Protein AF-A0A7W1FUG6-F1 (afdb_monomer)

Secondary structure (DSSP, 8-state):
-PPP-----------------PPPPSS--TTHHHHHHHHHHHH--TT--EEE----SS-S-GGGSHHHHHHHHHHHHHHHTT--EEE-TTTT--HHHHHHHHHHTT--GGGS---TT---

Solvent-accessible surface area (backbone atoms only — not comparable to full-atom values): 7851 Å² total; per-residue (Å²): 138,83,82,78,88,73,84,82,75,78,80,70,80,83,71,80,80,80,74,82,83,73,79,83,58,90,81,74,60,89,63,50,56,59,50,53,53,54,49,48,65,73,70,54,57,91,90,59,43,66,52,76,45,89,42,32,29,93,60,97,50,71,74,30,36,73,65,39,57,54,53,50,37,55,55,42,28,74,79,44,78,62,59,43,43,72,42,49,91,34,36,86,32,39,70,65,53,51,53,52,50,34,62,78,64,68,50,69,60,87,83,54,86,84,71,92,81,62,88,128

Radius of gyration: 21.93 Å; Cα contacts (8 Å, |Δi|>4): 87; chains: 1; bounding box: 36×60×70 Å

pLDDT: mean 85.21, std 17.64, range [38.75, 98.44]

Foldseek 3Di:
DDDDDPDPPPPDPPDPPPDDDDDDDPDDDACVLVVVQVVCLVPPDPPAQEDEDQQAPPDPHPCLAPVNQVVSQVVSCVVPVSSHHYHHPHSHPDPVRVVVVCVVVVPPCVVPDDDPPDDD

Mean predicted aligned error: 9.85 Å

Sequence (120 aa):
MLASPADVHHRRRSGALRVKRQAKSAGLILGRNAFLVTAALMEKPASVSVIATGIHSGTGYADCSPEFATKIQAVLNIYEEAHVQLAAPFLDWTKADIIKYCSMKEVPVALTYSCESGPE

Structure (mmCIF, N/CA/C/O backbone):
data_AF-A0A7W1FUG6-F1
#
_entry.id   AF-A0A7W1FUG6-F1
#
loop_
_atom_site.group_PDB
_atom_site.id
_atom_site.type_symbol
_atom_site.label_atom_id
_atom_site.label_alt_id
_atom_site.label_comp_id
_atom_site.label_asym_id
_atom_site.label_entity_id
_atom_site.label_seq_id
_atom_site.pdbx_PDB_ins_code
_atom_site.Cartn_x
_atom_site.Cartn_y
_atom_site.Cartn_z
_atom_site.occupancy
_atom_site.B_iso_or_equiv
_atom_site.auth_seq_id
_atom_site.auth_comp_id
_atom_site.auth_asym_id
_atom_site.auth_atom_id
_atom_site.pdbx_PDB_model_num
ATOM 1 N N . MET A 1 1 ? -22.346 40.437 42.250 1.00 39.16 1 MET A N 1
ATOM 2 C CA . MET A 1 1 ? -23.164 39.843 41.171 1.00 39.16 1 MET A CA 1
ATOM 3 C C . MET A 1 1 ? -22.285 39.788 39.932 1.00 39.16 1 MET A C 1
ATOM 5 O O . MET A 1 1 ? -22.031 40.820 39.330 1.00 39.16 1 MET A O 1
ATOM 9 N N . LEU A 1 2 ? -21.675 38.630 39.677 1.00 40.78 2 LEU A N 1
ATOM 10 C CA . LEU A 1 2 ? -20.719 38.414 38.587 1.00 40.78 2 LEU A CA 1
ATOM 11 C C . LEU A 1 2 ? -21.495 38.132 37.293 1.00 40.78 2 LEU A C 1
ATOM 13 O O . LEU A 1 2 ? -22.412 37.314 37.301 1.00 40.78 2 LEU A O 1
ATOM 17 N N . ALA A 1 3 ? -21.157 38.841 36.216 1.00 38.75 3 ALA A N 1
ATOM 18 C CA . ALA A 1 3 ? -21.763 38.657 34.902 1.00 38.75 3 ALA A CA 1
ATOM 19 C C . ALA A 1 3 ? -21.374 37.290 34.308 1.00 38.75 3 ALA A C 1
ATOM 21 O O . ALA A 1 3 ? -20.210 36.896 34.345 1.00 38.75 3 ALA A O 1
ATOM 22 N N . SER A 1 4 ? -22.371 36.585 33.771 1.00 45.56 4 SER A N 1
ATOM 23 C CA . SER A 1 4 ? -22.238 35.317 33.046 1.00 45.56 4 SER A CA 1
ATOM 24 C C . SER A 1 4 ? -21.423 35.503 31.753 1.00 45.56 4 SER A C 1
ATOM 26 O O . SER A 1 4 ? -21.649 36.502 31.061 1.00 45.56 4 SER A O 1
ATOM 28 N N . PRO A 1 5 ? -20.511 34.585 31.375 1.00 47.12 5 PRO A N 1
ATOM 29 C CA . PRO A 1 5 ? -19.855 34.641 30.079 1.00 47.12 5 PRO A CA 1
ATOM 30 C C . PRO A 1 5 ? -20.851 34.214 28.999 1.00 47.12 5 PRO A C 1
ATOM 32 O O . PRO A 1 5 ? -21.137 33.034 28.816 1.00 47.12 5 PRO A O 1
ATOM 35 N N . ALA A 1 6 ? -21.394 35.212 28.307 1.00 46.62 6 ALA A N 1
ATOM 36 C CA . ALA A 1 6 ? -22.180 35.042 27.101 1.00 46.62 6 ALA A CA 1
ATOM 37 C C . ALA A 1 6 ? -21.353 34.356 26.003 1.00 46.62 6 ALA A C 1
ATOM 39 O O . ALA A 1 6 ? -20.176 34.663 25.794 1.00 46.62 6 ALA A O 1
ATOM 40 N N . ASP A 1 7 ? -22.024 33.451 25.298 1.00 44.28 7 ASP A N 1
ATOM 41 C CA . ASP A 1 7 ? -21.578 32.717 24.125 1.00 44.28 7 ASP A CA 1
ATOM 42 C C . ASP A 1 7 ? -20.800 33.588 23.130 1.00 44.28 7 ASP A C 1
ATOM 44 O O . ASP A 1 7 ? -21.354 34.412 22.395 1.00 44.28 7 ASP A O 1
ATOM 48 N N . VAL A 1 8 ? -19.489 33.357 23.044 1.00 49.31 8 VAL A N 1
ATOM 49 C CA . VAL A 1 8 ? -18.663 33.879 21.952 1.00 49.31 8 VAL A CA 1
ATOM 50 C C . VAL A 1 8 ? -18.964 33.042 20.709 1.00 49.31 8 VAL A C 1
ATOM 52 O O . VAL A 1 8 ? -18.247 32.106 20.355 1.00 49.31 8 VAL A O 1
ATOM 55 N N . HIS A 1 9 ? -20.060 33.373 20.027 1.00 47.88 9 HIS A N 1
ATOM 56 C CA . HIS A 1 9 ? -20.351 32.866 18.693 1.00 47.88 9 HIS A CA 1
ATOM 57 C C . HIS A 1 9 ? -19.281 33.364 17.714 1.00 47.88 9 HIS A C 1
ATOM 59 O O . HIS A 1 9 ? -19.396 34.432 17.107 1.00 47.88 9 HIS A O 1
ATOM 65 N N . HIS A 1 10 ? -18.231 32.569 17.515 1.00 51.91 10 HIS A N 1
ATOM 66 C CA . HIS A 1 10 ? -17.272 32.790 16.443 1.00 51.91 10 HIS A CA 1
ATOM 67 C C . HIS A 1 10 ? -17.967 32.527 15.095 1.00 51.91 10 HIS A C 1
ATOM 69 O O . HIS A 1 10 ? -17.903 31.433 14.538 1.00 51.91 10 HIS A O 1
ATOM 75 N N . ARG A 1 11 ? -18.623 33.548 14.524 1.00 52.91 11 ARG A N 1
ATOM 76 C CA . ARG A 1 11 ? -19.045 33.543 13.113 1.00 52.91 11 ARG A CA 1
ATOM 77 C C . ARG A 1 11 ? -17.794 33.526 12.234 1.00 52.91 11 ARG A C 1
ATOM 79 O O . ARG A 1 11 ? -17.281 34.572 11.842 1.00 52.91 11 ARG A O 1
ATOM 86 N N . ARG A 1 12 ? -17.270 32.342 11.916 1.00 61.94 12 ARG A N 1
ATOM 87 C CA . ARG A 1 12 ? -16.366 32.202 10.769 1.00 61.94 12 ARG A CA 1
ATOM 88 C C . ARG A 1 12 ? -17.207 32.404 9.515 1.00 61.94 12 ARG A C 1
ATOM 90 O O . ARG A 1 12 ? -18.192 31.703 9.309 1.00 61.94 12 ARG A O 1
ATOM 97 N N . ARG A 1 13 ? -16.852 33.396 8.695 1.00 59.16 13 ARG A N 1
ATOM 98 C CA . ARG A 1 13 ? -17.415 33.519 7.347 1.00 59.16 13 ARG A CA 1
ATOM 99 C C . ARG A 1 13 ? -17.036 32.246 6.596 1.00 59.16 13 ARG A C 1
ATOM 101 O O . ARG A 1 13 ? -15.852 32.007 6.372 1.00 59.16 13 ARG A O 1
ATOM 108 N N . SER A 1 14 ? -18.027 31.439 6.237 1.00 62.56 14 SER A N 1
ATOM 109 C CA . SER A 1 14 ? -17.872 30.287 5.352 1.00 62.56 14 SER A CA 1
ATOM 110 C C . SER A 1 14 ? -17.492 30.800 3.962 1.00 62.56 14 SER A C 1
ATOM 112 O O . SER A 1 14 ? -18.343 30.998 3.099 1.00 62.56 14 SER A O 1
ATOM 114 N N . GLY A 1 15 ? -16.215 31.120 3.754 1.00 62.12 15 GLY A N 1
ATOM 115 C CA . GLY A 1 15 ? -15.694 31.376 2.420 1.00 62.12 15 GLY A CA 1
ATOM 116 C C . GLY A 1 15 ? -15.840 30.091 1.617 1.00 62.12 15 GLY A C 1
ATOM 117 O O . GLY A 1 15 ? -15.288 29.063 2.000 1.00 62.12 15 GLY A O 1
ATOM 118 N N . ALA A 1 16 ? -16.620 30.120 0.538 1.00 67.56 16 ALA A N 1
ATOM 119 C CA . ALA A 1 16 ? -16.725 28.979 -0.356 1.00 67.56 16 ALA A CA 1
ATOM 120 C C . ALA A 1 16 ? -15.347 28.735 -0.990 1.00 67.56 16 ALA A C 1
ATOM 122 O O . ALA A 1 16 ? -14.886 29.521 -1.820 1.00 67.56 16 ALA A O 1
ATOM 123 N N . LEU A 1 17 ? -14.671 27.660 -0.579 1.00 68.75 17 LEU A N 1
ATOM 124 C CA . LEU A 1 17 ? -13.431 27.228 -1.208 1.00 68.75 17 LEU A CA 1
ATOM 125 C C . LEU A 1 17 ? -13.772 26.727 -2.615 1.00 68.75 17 LEU A C 1
ATOM 127 O O . LEU A 1 17 ? -14.287 25.624 -2.798 1.00 68.75 17 LEU A O 1
ATOM 131 N N . ARG A 1 18 ? -13.513 27.554 -3.628 1.00 64.75 18 ARG A N 1
ATOM 132 C CA . ARG A 1 18 ? -13.723 27.173 -5.025 1.00 64.75 18 ARG A CA 1
ATOM 133 C C . ARG A 1 18 ? -12.523 26.355 -5.498 1.00 64.75 18 ARG A C 1
ATOM 135 O O . ARG A 1 18 ? -11.560 26.897 -6.033 1.00 64.75 18 ARG A O 1
ATOM 142 N N . VAL A 1 19 ? -12.575 25.044 -5.280 1.00 72.50 19 VAL A N 1
ATOM 143 C CA . VAL A 1 19 ? -11.571 24.113 -5.807 1.00 72.50 19 VAL A CA 1
ATOM 144 C C . VAL A 1 19 ? -11.745 24.030 -7.325 1.00 72.50 19 VAL A C 1
ATOM 146 O O . VAL A 1 19 ? -12.821 23.682 -7.816 1.00 72.50 19 VAL A O 1
ATOM 149 N N . LYS A 1 20 ? -10.701 24.370 -8.090 1.00 64.94 20 LYS A N 1
ATOM 150 C CA . LYS A 1 20 ? -10.695 24.130 -9.539 1.00 64.94 20 LYS A CA 1
ATOM 151 C C . LYS A 1 20 ? -10.755 22.618 -9.761 1.00 64.94 20 LYS A C 1
ATOM 153 O O . LYS A 1 20 ? -9.841 21.902 -9.366 1.00 64.94 20 LYS A O 1
ATOM 158 N N . ARG A 1 21 ? -11.838 22.126 -10.371 1.00 59.50 21 ARG A N 1
ATOM 159 C CA . ARG A 1 21 ? -11.941 20.722 -10.784 1.00 59.50 21 ARG A CA 1
ATOM 160 C C . ARG A 1 21 ? -10.893 20.453 -11.858 1.00 59.50 21 ARG A C 1
ATOM 162 O O . ARG A 1 21 ? -10.989 21.000 -12.952 1.00 59.50 21 ARG A O 1
ATOM 169 N N . GLN A 1 22 ? -9.927 19.599 -11.552 1.00 67.38 22 GLN A N 1
ATOM 170 C CA . GLN A 1 22 ? -9.079 18.990 -12.565 1.00 67.38 22 GLN A CA 1
ATOM 171 C C . GLN A 1 22 ? -9.798 17.746 -13.091 1.00 67.38 22 GLN A C 1
ATOM 173 O O . GLN A 1 22 ? -10.252 16.909 -12.308 1.00 67.38 22 GLN A O 1
ATOM 178 N N . ALA A 1 23 ? -9.976 17.656 -14.409 1.00 72.38 23 ALA A N 1
ATOM 179 C CA . ALA A 1 23 ? -10.523 16.455 -15.026 1.00 72.38 23 ALA A CA 1
ATOM 180 C C . ALA A 1 23 ? -9.569 15.276 -14.779 1.00 72.38 23 ALA A C 1
ATOM 182 O O . ALA A 1 23 ? -8.350 15.451 -14.802 1.00 72.38 23 ALA A O 1
ATOM 183 N N . LYS A 1 24 ? -10.120 14.081 -14.537 1.00 77.94 24 LYS A N 1
ATOM 184 C CA . LYS A 1 24 ? -9.320 12.852 -14.475 1.00 77.94 24 LYS A CA 1
ATOM 185 C C . LYS A 1 24 ? -8.759 12.588 -15.876 1.00 77.94 24 LYS A C 1
ATOM 187 O O . LYS A 1 24 ? -9.531 12.582 -16.833 1.00 77.94 24 LYS A O 1
ATOM 192 N N . SER A 1 25 ? -7.448 12.413 -16.003 1.00 68.75 25 SER A N 1
ATOM 193 C CA . SER A 1 25 ? -6.813 12.012 -17.262 1.00 68.75 25 SER A CA 1
ATOM 194 C C . SER A 1 25 ? -6.752 10.488 -17.380 1.00 68.75 25 SER A C 1
ATOM 196 O O . SER A 1 25 ? -6.995 9.775 -16.406 1.00 68.75 25 SER A O 1
ATOM 198 N N . ALA A 1 26 ? -6.383 9.985 -18.560 1.00 70.25 26 ALA A N 1
ATOM 199 C CA . ALA A 1 26 ? -5.902 8.612 -18.682 1.00 70.25 26 ALA A CA 1
ATOM 200 C C . ALA A 1 26 ? -4.671 8.418 -17.770 1.00 70.25 26 ALA A C 1
ATOM 202 O O . ALA A 1 26 ? -3.832 9.319 -17.660 1.00 70.25 26 ALA A O 1
ATOM 203 N N . GLY A 1 27 ? -4.591 7.276 -17.082 1.00 73.38 27 GLY A N 1
ATOM 204 C CA . GLY A 1 27 ? -3.531 6.971 -16.118 1.00 73.38 27 GLY A CA 1
ATOM 205 C C . GLY A 1 27 ? -3.881 7.348 -14.673 1.00 73.38 27 GLY A C 1
ATOM 206 O O . GLY A 1 27 ? -4.809 6.795 -14.085 1.00 73.38 27 GLY A O 1
ATOM 207 N N . LEU A 1 28 ? -3.100 8.251 -14.067 1.00 76.19 28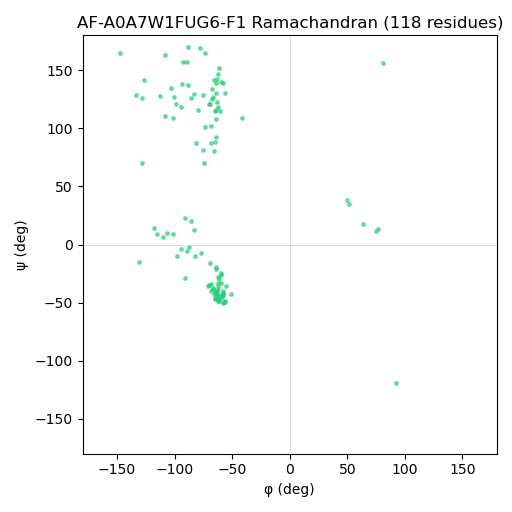 LEU A N 1
ATOM 208 C CA . LEU A 1 28 ? -3.154 8.541 -12.629 1.00 76.19 28 LEU A CA 1
ATOM 209 C C . LEU A 1 28 ? -4.504 9.113 -12.179 1.00 76.19 28 LEU A C 1
ATOM 211 O O . LEU A 1 28 ? -4.907 10.207 -12.573 1.00 76.19 28 LEU A O 1
ATOM 215 N N . ILE A 1 29 ? -5.132 8.430 -11.225 1.00 87.06 29 ILE A N 1
ATOM 216 C CA . ILE A 1 29 ? -6.240 8.969 -10.438 1.00 87.06 29 ILE A CA 1
ATOM 217 C C . ILE A 1 29 ? -5.687 9.394 -9.076 1.00 87.06 29 ILE A C 1
ATOM 219 O O . ILE A 1 29 ? -5.345 8.549 -8.251 1.00 87.06 29 ILE A O 1
ATOM 223 N N . LEU A 1 30 ? -5.601 10.706 -8.839 1.00 88.94 30 LEU A N 1
ATOM 224 C CA . LEU A 1 30 ? -5.111 11.249 -7.568 1.00 88.94 30 LEU A CA 1
ATOM 225 C C . LEU A 1 30 ? -5.922 10.711 -6.381 1.00 88.94 30 LEU A C 1
ATOM 227 O O . LEU A 1 30 ? -7.153 10.770 -6.384 1.00 88.94 30 LEU A O 1
ATOM 231 N N . GLY A 1 31 ? -5.215 10.212 -5.364 1.00 92.00 31 GLY A N 1
ATOM 232 C CA . GLY A 1 31 ? -5.809 9.694 -4.130 1.00 92.00 31 GLY A CA 1
ATOM 233 C C . GLY A 1 31 ? -6.437 8.304 -4.256 1.00 92.00 31 GLY A C 1
ATOM 234 O O . GLY A 1 31 ? -7.171 7.899 -3.354 1.00 92.00 31 GLY A O 1
ATOM 235 N N . ARG A 1 32 ? -6.176 7.564 -5.343 1.00 93.75 32 ARG A N 1
ATOM 236 C CA . ARG A 1 32 ? -6.727 6.216 -5.552 1.00 93.75 32 ARG A CA 1
ATOM 237 C C . ARG A 1 32 ? -6.361 5.268 -4.414 1.00 93.75 32 ARG A C 1
ATOM 239 O O . ARG A 1 32 ? -7.255 4.597 -3.905 1.00 93.75 32 ARG A O 1
ATOM 246 N N . ASN A 1 33 ? -5.092 5.187 -4.010 1.00 97.00 33 ASN A N 1
ATOM 247 C CA . ASN A 1 33 ? -4.701 4.212 -2.987 1.00 97.00 33 ASN A CA 1
ATOM 248 C C . ASN A 1 33 ? -5.254 4.601 -1.614 1.00 97.00 33 ASN A C 1
ATOM 250 O O . ASN A 1 33 ? -5.693 3.726 -0.875 1.00 97.00 33 ASN A O 1
ATOM 254 N N . ALA A 1 34 ? -5.328 5.902 -1.307 1.00 97.62 34 ALA A N 1
ATOM 255 C CA . ALA A 1 34 ? -6.001 6.385 -0.101 1.00 97.62 34 ALA A CA 1
ATOM 256 C C . ALA A 1 34 ? -7.473 5.946 -0.077 1.00 97.62 34 ALA A C 1
ATOM 258 O O . ALA A 1 34 ? -7.910 5.333 0.893 1.00 97.62 34 ALA A O 1
ATOM 259 N N . PHE A 1 35 ? -8.201 6.185 -1.174 1.00 97.62 35 PHE A N 1
ATOM 260 C CA . PHE A 1 35 ? -9.593 5.764 -1.323 1.00 97.62 35 PHE A CA 1
ATOM 261 C C . PHE A 1 35 ? -9.761 4.252 -1.127 1.00 97.62 35 PHE A C 1
ATOM 263 O O . PHE A 1 35 ? -10.619 3.834 -0.353 1.00 97.62 35 PHE A O 1
ATOM 270 N N . LEU A 1 36 ? -8.926 3.436 -1.780 1.00 97.94 36 LEU A N 1
ATOM 271 C C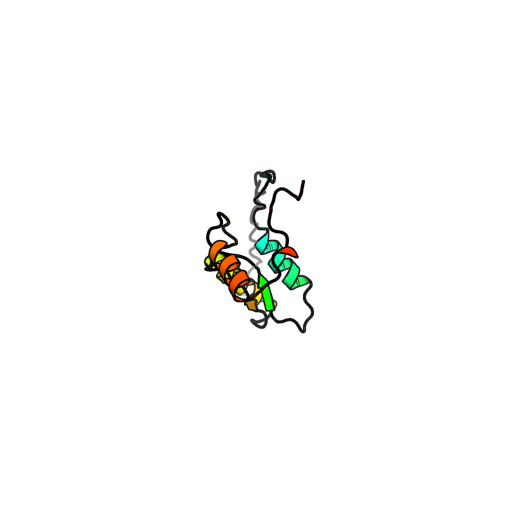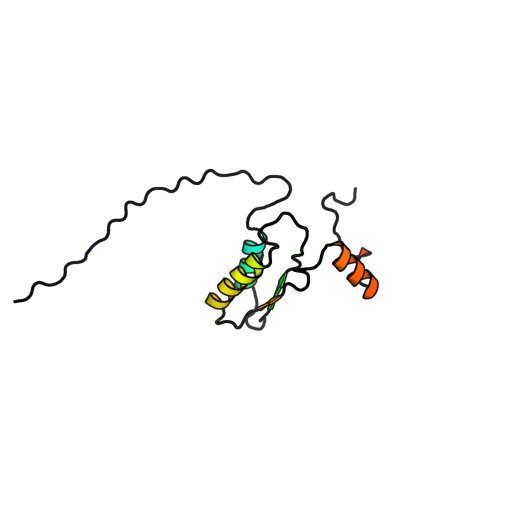A . LEU A 1 36 ? -9.003 1.975 -1.688 1.00 97.94 36 LEU A CA 1
ATOM 272 C C . LEU A 1 36 ? -8.713 1.462 -0.274 1.00 97.94 36 LEU A C 1
ATOM 274 O O . LEU A 1 36 ? -9.426 0.582 0.200 1.00 97.94 36 LEU A O 1
ATOM 278 N N . VAL A 1 37 ? -7.716 2.024 0.415 1.00 98.31 37 VAL A N 1
ATOM 279 C CA . VAL A 1 37 ? -7.421 1.660 1.809 1.00 98.31 37 VAL A CA 1
ATOM 280 C C . VAL A 1 37 ? -8.591 2.025 2.721 1.00 98.31 37 VAL A C 1
ATOM 282 O O . VAL A 1 37 ? -9.006 1.202 3.532 1.00 98.31 37 VAL A O 1
ATOM 285 N N . THR A 1 38 ? -9.171 3.218 2.571 1.00 97.75 38 THR A N 1
ATOM 286 C CA . THR A 1 38 ? -10.325 3.619 3.391 1.00 97.75 38 THR A CA 1
ATOM 287 C C . THR A 1 38 ? -11.586 2.821 3.068 1.00 97.75 38 THR A C 1
ATOM 289 O O . THR A 1 38 ? -12.349 2.512 3.974 1.00 97.75 38 THR A O 1
ATOM 292 N N . ALA A 1 39 ? -11.788 2.424 1.809 1.00 98.25 39 ALA A N 1
ATOM 293 C CA . ALA A 1 39 ? -12.882 1.533 1.438 1.00 98.25 39 ALA A CA 1
ATOM 294 C C . ALA A 1 39 ? -12.689 0.138 2.055 1.00 98.25 39 ALA A C 1
ATOM 296 O O . ALA A 1 39 ? -13.628 -0.420 2.610 1.00 98.25 39 ALA A O 1
ATOM 297 N N . ALA A 1 40 ? -11.463 -0.397 2.037 1.00 97.88 40 ALA A N 1
ATOM 298 C CA . ALA A 1 40 ? -11.150 -1.660 2.701 1.00 97.88 40 ALA A CA 1
ATOM 299 C C . ALA A 1 40 ? -11.372 -1.584 4.219 1.00 97.88 40 ALA A C 1
ATOM 301 O O . ALA A 1 40 ? -11.887 -2.532 4.800 1.00 97.88 40 ALA A O 1
ATOM 302 N N . LEU A 1 41 ? -11.037 -0.456 4.853 1.00 97.19 41 LEU A N 1
ATOM 303 C CA . LEU A 1 41 ? -11.338 -0.218 6.266 1.00 97.19 41 LEU A CA 1
ATOM 304 C C . LEU A 1 41 ? -12.850 -0.265 6.546 1.00 97.19 41 LEU A C 1
ATOM 306 O O . LEU A 1 41 ? -13.259 -0.873 7.529 1.00 97.19 41 LEU A O 1
ATOM 310 N N . MET A 1 42 ? -13.668 0.351 5.688 1.00 96.94 42 MET A N 1
ATOM 311 C CA . MET A 1 42 ? -15.127 0.377 5.855 1.00 96.94 42 MET A CA 1
ATOM 312 C C . MET A 1 42 ? -15.772 -1.006 5.707 1.00 96.94 42 MET A C 1
ATOM 314 O O . MET A 1 42 ? -16.711 -1.317 6.433 1.00 96.94 42 MET A O 1
ATOM 318 N N . GLU A 1 43 ? -15.276 -1.824 4.778 1.00 97.12 43 GLU A N 1
ATOM 319 C CA . GLU A 1 43 ? -15.918 -3.090 4.397 1.00 97.12 43 GLU A CA 1
ATOM 320 C C . GLU A 1 43 ? -15.313 -4.326 5.079 1.00 97.12 43 GLU A C 1
ATOM 322 O O . GLU A 1 43 ? -15.850 -5.431 4.958 1.00 97.12 43 GLU A O 1
ATOM 327 N N . LYS A 1 44 ? -14.173 -4.194 5.770 1.00 95.88 44 LYS A N 1
ATOM 328 C CA . LYS A 1 44 ? -13.509 -5.362 6.353 1.00 95.88 44 LYS A CA 1
ATOM 329 C C . LYS A 1 44 ? -14.35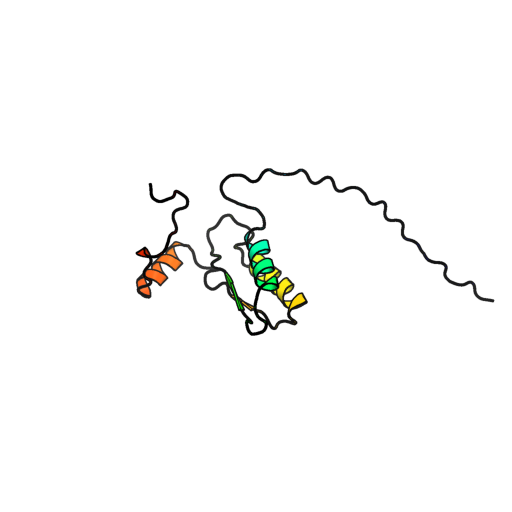3 -6.017 7.464 1.00 95.88 44 LYS A C 1
ATOM 331 O O . LYS A 1 44 ? -14.924 -5.326 8.309 1.00 95.88 44 LYS A O 1
ATOM 336 N N . PRO A 1 45 ? -14.365 -7.358 7.558 1.00 95.00 45 PRO A N 1
ATOM 337 C CA . PRO A 1 45 ? -14.897 -8.045 8.730 1.00 95.00 45 PRO A CA 1
ATOM 338 C C . PRO A 1 45 ? -14.118 -7.683 10.002 1.00 95.00 45 PRO A C 1
ATOM 340 O O . PRO A 1 45 ? -12.910 -7.450 9.955 1.00 95.00 45 PRO A O 1
ATOM 343 N N . ALA A 1 46 ? -14.774 -7.741 11.163 1.00 91.06 46 ALA A N 1
ATOM 344 C CA . ALA A 1 46 ? -14.130 -7.489 12.459 1.00 91.06 46 ALA A CA 1
ATOM 345 C C . ALA A 1 46 ? -12.960 -8.449 12.769 1.00 91.06 46 ALA A C 1
ATOM 347 O O . ALA A 1 46 ? -12.062 -8.104 13.526 1.00 91.06 46 ALA A O 1
ATOM 348 N N . SER A 1 47 ? -12.943 -9.644 12.167 1.00 94.31 47 SER A N 1
ATOM 349 C CA . SER A 1 47 ? -11.862 -10.626 12.320 1.00 94.31 47 SER A CA 1
ATOM 350 C C . SER A 1 47 ? -10.602 -10.304 11.509 1.00 94.31 47 SER A C 1
ATOM 352 O O . SER A 1 47 ? -9.611 -11.023 11.622 1.00 94.31 47 SER A O 1
ATOM 354 N N . VAL A 1 48 ? -10.635 -9.283 10.649 1.00 95.38 48 VAL A N 1
ATOM 355 C CA . VAL A 1 48 ? -9.507 -8.900 9.795 1.00 95.38 48 VAL A CA 1
ATOM 356 C C . VAL A 1 48 ? -8.752 -7.737 10.431 1.00 95.38 48 VAL A C 1
ATOM 358 O O . VAL A 1 48 ? -9.299 -6.657 10.628 1.00 95.38 48 VAL A O 1
ATOM 361 N N . SER A 1 49 ? -7.466 -7.951 10.694 1.00 96.12 49 SER A N 1
ATOM 362 C CA . SER A 1 49 ? -6.549 -6.962 11.277 1.00 96.12 49 SER A CA 1
ATOM 363 C C . SER A 1 49 ? -5.499 -6.450 10.288 1.00 96.12 49 SER A C 1
ATOM 365 O O . SER A 1 49 ? -4.590 -5.718 10.668 1.00 96.12 49 SER A O 1
ATOM 367 N N . VAL A 1 50 ? -5.581 -6.827 9.008 1.00 97.81 50 VAL A N 1
ATOM 368 C CA . VAL A 1 50 ? -4.591 -6.441 7.996 1.00 97.81 50 VAL A CA 1
ATOM 369 C C . VAL A 1 50 ? -5.279 -5.947 6.733 1.00 97.81 50 VAL A C 1
ATOM 371 O O . VAL A 1 50 ? -6.113 -6.641 6.156 1.00 97.81 50 VAL A O 1
ATOM 374 N N . ILE A 1 51 ? -4.867 -4.770 6.269 1.00 98.19 51 ILE A N 1
ATOM 375 C CA . ILE A 1 51 ? -5.180 -4.251 4.939 1.00 98.19 51 ILE A CA 1
ATOM 376 C C . ILE A 1 51 ? -3.891 -4.303 4.122 1.00 98.19 51 ILE A C 1
ATOM 378 O O . ILE A 1 51 ? -2.941 -3.571 4.392 1.00 98.19 51 ILE A O 1
ATOM 382 N N . ALA A 1 52 ? -3.840 -5.190 3.130 1.00 98.06 52 ALA A N 1
ATOM 383 C CA . ALA A 1 52 ? -2.665 -5.360 2.283 1.00 98.06 52 ALA A CA 1
ATOM 384 C C . ALA A 1 52 ? -2.762 -4.520 1.004 1.00 98.06 52 ALA A C 1
ATOM 386 O O . ALA A 1 52 ? -3.799 -4.473 0.345 1.00 98.06 52 ALA A O 1
ATOM 387 N N . THR A 1 53 ? -1.651 -3.894 0.626 1.00 97.94 53 THR A N 1
ATOM 388 C CA . THR A 1 53 ? -1.511 -3.136 -0.618 1.00 97.94 53 THR A CA 1
ATOM 389 C C . THR A 1 53 ? -0.301 -3.631 -1.402 1.00 97.94 53 THR A C 1
ATOM 391 O O . THR A 1 53 ? 0.743 -3.946 -0.836 1.00 97.94 53 THR A O 1
ATOM 394 N N . GLY A 1 54 ? -0.441 -3.687 -2.726 1.00 96.50 54 GLY A N 1
ATOM 395 C CA . GLY A 1 54 ? 0.646 -4.026 -3.647 1.00 96.50 54 GLY A CA 1
ATOM 396 C C . GLY A 1 54 ? 1.433 -2.811 -4.141 1.00 96.50 54 GLY A C 1
ATOM 397 O O . GLY A 1 54 ? 1.986 -2.873 -5.237 1.00 96.50 54 GLY A O 1
ATOM 398 N N . ILE A 1 55 ? 1.418 -1.691 -3.404 1.00 97.12 55 ILE A N 1
ATOM 399 C CA . ILE A 1 55 ? 2.190 -0.498 -3.780 1.00 97.12 55 ILE A CA 1
ATOM 400 C C . ILE A 1 55 ? 3.682 -0.821 -3.781 1.00 97.12 55 ILE A C 1
ATOM 402 O O . ILE A 1 55 ? 4.146 -1.638 -2.984 1.00 97.12 55 ILE A O 1
ATOM 406 N N . HIS A 1 56 ? 4.417 -0.181 -4.684 1.00 97.12 56 HIS A N 1
ATOM 407 C CA . HIS A 1 56 ? 5.831 -0.453 -4.879 1.00 97.12 56 HIS A CA 1
ATOM 408 C C . HIS A 1 56 ? 6.612 0.797 -5.294 1.00 97.12 56 HIS A C 1
ATOM 410 O O . HIS A 1 56 ? 6.026 1.802 -5.719 1.00 97.12 56 HIS A O 1
ATOM 416 N N . SER A 1 57 ? 7.938 0.730 -5.194 1.00 96.69 57 SER A N 1
ATOM 417 C CA . SER A 1 57 ? 8.835 1.840 -5.514 1.00 96.69 57 SER A CA 1
ATOM 418 C C . SER A 1 57 ? 9.029 2.010 -7.027 1.00 96.69 57 SER A C 1
ATOM 420 O O . SER A 1 57 ? 8.616 1.181 -7.842 1.00 96.69 57 SER A O 1
ATOM 422 N N . GLY A 1 58 ? 9.636 3.126 -7.435 1.00 93.44 58 GLY A N 1
ATOM 423 C CA . GLY A 1 58 ? 9.878 3.426 -8.852 1.00 93.44 58 GLY A CA 1
ATOM 424 C C . GLY A 1 58 ? 8.633 3.865 -9.631 1.00 93.44 58 GLY A C 1
ATOM 425 O O . GLY A 1 58 ? 8.678 3.938 -10.856 1.00 93.44 58 GLY A O 1
ATOM 426 N N . THR A 1 59 ? 7.529 4.171 -8.942 1.00 89.81 59 THR A N 1
ATOM 427 C CA . THR A 1 59 ? 6.360 4.833 -9.542 1.00 89.81 59 THR A CA 1
ATOM 428 C C . THR A 1 59 ? 6.456 6.353 -9.381 1.00 89.81 59 THR A C 1
ATOM 430 O O . THR A 1 59 ? 7.126 6.852 -8.479 1.00 89.81 59 THR A O 1
ATOM 433 N N . GLY A 1 60 ? 5.760 7.108 -10.236 1.00 89.88 60 GLY A N 1
ATOM 434 C CA . GLY A 1 60 ? 5.619 8.565 -10.099 1.00 89.88 60 GLY A CA 1
ATOM 435 C C . GLY A 1 60 ? 4.502 8.997 -9.139 1.00 89.88 60 GLY A C 1
ATOM 436 O O . GLY A 1 60 ? 4.087 10.155 -9.170 1.00 89.88 60 GLY A O 1
ATOM 437 N N . TYR A 1 61 ? 3.952 8.074 -8.345 1.00 91.75 61 TYR A N 1
ATOM 438 C CA . TYR A 1 61 ? 2.742 8.296 -7.556 1.00 91.75 61 TYR A CA 1
ATOM 439 C C . TYR A 1 61 ? 3.069 8.594 -6.094 1.00 91.75 61 TYR A C 1
ATOM 441 O O . TYR A 1 61 ? 3.751 7.823 -5.420 1.00 91.75 61 TYR A O 1
ATOM 449 N N . ALA A 1 62 ? 2.540 9.707 -5.578 1.00 93.00 62 ALA A N 1
ATOM 450 C CA . ALA A 1 62 ? 2.755 10.112 -4.189 1.00 93.00 62 ALA A CA 1
ATOM 451 C C . ALA A 1 62 ? 2.193 9.087 -3.185 1.00 93.00 62 ALA A C 1
ATOM 453 O O . ALA A 1 62 ? 2.778 8.870 -2.123 1.00 93.00 62 ALA A O 1
ATOM 454 N N . ASP A 1 63 ? 1.096 8.414 -3.539 1.00 95.50 63 ASP A N 1
ATOM 455 C CA . ASP A 1 63 ? 0.428 7.384 -2.740 1.00 95.50 63 ASP A CA 1
ATOM 456 C C . ASP A 1 63 ? 1.015 5.968 -2.929 1.00 95.50 63 ASP A C 1
ATOM 458 O O . ASP A 1 63 ? 0.375 4.971 -2.593 1.00 95.50 63 ASP A O 1
ATOM 462 N N . CYS A 1 64 ? 2.253 5.883 -3.426 1.00 96.50 64 CYS A N 1
ATOM 463 C CA . CYS A 1 64 ? 3.116 4.697 -3.380 1.00 96.50 64 CYS A CA 1
ATOM 464 C C . CYS A 1 64 ? 4.383 4.926 -2.529 1.00 96.50 64 CYS A C 1
ATOM 466 O O . CYS A 1 64 ? 5.303 4.114 -2.563 1.00 96.50 64 CYS A O 1
ATOM 468 N N . SER A 1 65 ? 4.467 6.044 -1.798 1.00 96.88 65 SER A N 1
ATOM 469 C CA . SER A 1 65 ? 5.654 6.418 -1.020 1.00 96.88 65 SER A CA 1
ATOM 470 C C . SER A 1 65 ? 5.645 5.858 0.413 1.00 96.88 65 SER A C 1
ATOM 472 O O . SER A 1 65 ? 4.572 5.626 0.984 1.00 96.88 65 SER A O 1
ATOM 474 N N . PRO A 1 66 ? 6.821 5.725 1.060 1.00 97.69 66 PRO A N 1
ATOM 475 C CA . PRO A 1 66 ? 6.898 5.398 2.484 1.00 97.69 66 PRO A CA 1
ATOM 476 C C . PRO A 1 66 ? 6.211 6.420 3.392 1.00 97.69 66 PRO A C 1
ATOM 478 O O . PRO A 1 66 ? 5.623 6.058 4.416 1.00 97.69 66 PRO A O 1
ATOM 481 N N . GLU A 1 67 ? 6.232 7.698 3.001 1.00 98.06 67 GLU A N 1
ATOM 482 C CA . GLU A 1 67 ? 5.497 8.743 3.709 1.00 98.06 67 GLU A CA 1
ATOM 483 C C . GLU A 1 67 ? 3.994 8.463 3.667 1.00 98.06 67 GLU A C 1
ATOM 485 O O . GLU A 1 67 ? 3.350 8.444 4.717 1.00 98.06 67 GLU A O 1
ATOM 490 N N . PHE A 1 68 ? 3.441 8.165 2.488 1.00 98.00 68 PHE A N 1
ATOM 491 C CA . PHE A 1 68 ? 2.037 7.789 2.359 1.00 98.00 68 PHE A CA 1
ATOM 492 C C . PHE A 1 68 ? 1.684 6.578 3.232 1.00 98.00 68 PHE A C 1
ATOM 494 O O . PHE A 1 68 ? 0.723 6.657 3.998 1.00 98.00 68 PHE A O 1
ATOM 501 N N . ALA A 1 69 ? 2.469 5.497 3.174 1.00 98.25 69 ALA A N 1
ATOM 502 C CA . ALA A 1 69 ? 2.229 4.295 3.977 1.00 98.25 69 ALA A CA 1
ATOM 503 C C . ALA A 1 69 ? 2.213 4.606 5.488 1.00 98.25 69 ALA A C 1
ATOM 505 O O . ALA A 1 69 ? 1.324 4.162 6.217 1.00 98.25 69 ALA A O 1
ATOM 506 N N . THR A 1 70 ? 3.136 5.452 5.949 1.00 98.38 70 THR A N 1
ATOM 507 C CA . THR A 1 70 ? 3.192 5.902 7.348 1.00 98.38 70 THR A CA 1
ATOM 508 C C . THR A 1 70 ? 1.968 6.738 7.725 1.00 98.38 70 THR A C 1
ATOM 510 O O . THR A 1 70 ? 1.361 6.529 8.778 1.00 98.38 70 THR A O 1
ATOM 513 N N . LYS A 1 71 ? 1.573 7.696 6.876 1.00 98.38 71 LYS A N 1
ATOM 514 C CA . LYS A 1 71 ? 0.425 8.572 7.151 1.00 98.38 71 LYS A CA 1
ATOM 515 C C . LYS A 1 71 ? -0.893 7.809 7.114 1.00 98.38 71 LYS A C 1
ATOM 517 O O . LYS A 1 71 ? -1.743 8.055 7.965 1.00 98.38 71 LYS A O 1
ATOM 522 N N . ILE A 1 72 ? -1.067 6.877 6.178 1.00 98.12 72 ILE A N 1
ATOM 523 C CA . ILE A 1 72 ? -2.304 6.101 6.096 1.00 98.12 72 ILE A CA 1
ATOM 524 C C . ILE A 1 72 ? -2.410 5.113 7.264 1.00 98.12 72 ILE A C 1
ATOM 526 O O . ILE A 1 72 ? -3.492 4.981 7.823 1.00 98.12 72 ILE A O 1
ATOM 530 N N . GLN A 1 73 ? -1.301 4.526 7.734 1.00 98.44 73 GLN A N 1
ATOM 531 C CA . GLN A 1 73 ? -1.298 3.743 8.975 1.00 98.44 73 GLN A CA 1
ATOM 532 C C . GLN A 1 73 ? -1.764 4.581 10.175 1.00 98.44 73 GLN A C 1
ATOM 534 O O . GLN A 1 73 ? -2.566 4.112 10.980 1.00 98.44 73 GLN A O 1
ATOM 539 N N . ALA A 1 74 ? -1.315 5.835 10.286 1.00 97.94 74 ALA A N 1
ATOM 540 C CA . ALA A 1 74 ? -1.777 6.726 11.349 1.00 97.94 74 ALA A CA 1
ATOM 541 C C . ALA A 1 74 ? -3.289 7.001 11.262 1.00 97.94 74 ALA A C 1
ATOM 543 O O . ALA A 1 74 ? -3.947 7.073 12.295 1.00 97.94 74 ALA A O 1
ATOM 544 N N . VAL A 1 75 ? -3.852 7.102 10.052 1.00 97.25 75 VAL A N 1
ATOM 545 C CA . VAL A 1 75 ? -5.308 7.203 9.853 1.00 97.25 75 VAL A CA 1
ATOM 546 C C . VAL A 1 75 ? -6.014 5.926 10.310 1.00 97.25 75 VAL A C 1
ATOM 548 O O . VAL A 1 75 ? -6.984 6.020 11.054 1.00 97.25 75 VAL A O 1
ATOM 551 N N . LEU A 1 76 ? -5.524 4.742 9.929 1.00 97.56 76 LEU A N 1
ATOM 552 C CA . LEU A 1 76 ? -6.102 3.463 10.369 1.00 97.56 76 LEU A CA 1
ATOM 553 C C . LEU A 1 76 ? -6.107 3.344 11.902 1.00 97.56 76 LEU A C 1
ATOM 555 O O . LEU A 1 76 ? -7.108 2.933 12.484 1.00 97.56 76 LEU A O 1
ATOM 559 N N . ASN A 1 77 ? -5.035 3.788 12.562 1.00 96.75 77 ASN A N 1
ATOM 560 C CA . ASN A 1 77 ? -4.928 3.758 14.022 1.00 96.75 77 ASN A CA 1
ATOM 561 C C . ASN A 1 77 ? -6.002 4.596 14.732 1.00 96.75 77 ASN A C 1
ATOM 563 O O . ASN A 1 77 ? -6.373 4.250 15.849 1.00 96.75 77 ASN A O 1
ATOM 567 N N . ILE A 1 78 ? -6.498 5.672 14.110 1.00 96.06 78 ILE A N 1
ATOM 568 C CA . ILE A 1 78 ? -7.573 6.504 14.679 1.00 96.06 78 ILE A CA 1
ATOM 569 C C . ILE A 1 78 ? -8.888 5.722 14.759 1.00 96.06 78 ILE A C 1
ATOM 571 O O . ILE A 1 78 ? -9.640 5.898 15.712 1.00 96.06 78 ILE A O 1
ATOM 575 N N . TYR A 1 79 ? -9.174 4.883 13.763 1.00 93.69 79 TYR A N 1
ATOM 576 C CA . TYR A 1 79 ? -10.455 4.179 13.659 1.00 93.69 79 TYR A CA 1
ATOM 577 C C . TYR A 1 79 ? -10.459 2.814 14.340 1.00 93.69 79 TYR A C 1
ATOM 579 O O . TYR A 1 79 ? -11.506 2.360 14.781 1.00 93.69 79 TYR A O 1
ATOM 587 N N . GLU A 1 80 ? -9.303 2.161 14.407 1.00 91.25 80 GLU A N 1
ATOM 588 C CA . GLU A 1 80 ? -9.196 0.761 14.832 1.00 91.25 80 GLU A CA 1
ATOM 589 C C . GLU A 1 80 ? -8.351 0.604 16.096 1.00 91.25 80 GLU A C 1
ATOM 591 O O . GLU A 1 80 ? -7.902 -0.496 16.386 1.00 91.25 80 GLU A O 1
ATOM 596 N N . GLU A 1 81 ? -8.064 1.691 16.819 1.00 87.75 81 GLU A N 1
ATOM 597 C CA . GLU A 1 81 ? -7.279 1.669 18.067 1.00 87.75 81 GLU A CA 1
ATOM 598 C C . GLU A 1 81 ? -5.950 0.891 17.924 1.00 87.75 81 GLU A C 1
ATOM 600 O O . GLU A 1 81 ? -5.514 0.167 18.813 1.00 87.75 81 GLU A O 1
ATOM 605 N N . ALA A 1 82 ? -5.301 1.040 16.763 1.00 83.12 82 ALA A N 1
ATOM 606 C CA . ALA A 1 82 ? -4.083 0.327 16.355 1.00 83.12 82 ALA A CA 1
ATOM 607 C C . ALA A 1 82 ? -4.205 -1.209 16.188 1.00 83.12 82 ALA A C 1
ATOM 609 O O . ALA A 1 82 ? -3.188 -1.897 16.090 1.00 83.12 82 ALA A O 1
ATOM 610 N N . HIS A 1 83 ? -5.419 -1.755 16.068 1.00 90.44 83 HIS A N 1
ATOM 611 C CA . HIS A 1 83 ? -5.662 -3.173 15.770 1.00 90.44 83 HIS A CA 1
ATOM 612 C C . HIS A 1 83 ? -5.568 -3.536 14.282 1.00 90.44 83 HIS A C 1
ATOM 614 O O . HIS A 1 83 ? -5.552 -4.722 13.950 1.00 90.44 83 HIS A O 1
ATOM 620 N N . VAL A 1 84 ? -5.487 -2.548 13.385 1.00 96.62 84 VAL A N 1
ATOM 621 C CA . VAL A 1 84 ? -5.338 -2.775 11.942 1.00 96.62 84 VAL A CA 1
ATOM 622 C C . VAL A 1 84 ? -3.981 -2.312 11.442 1.00 96.62 84 VAL A C 1
ATOM 624 O O . VAL A 1 84 ? -3.599 -1.154 11.606 1.00 96.62 84 VAL A O 1
ATOM 627 N N . GLN A 1 85 ? -3.288 -3.206 10.746 1.00 97.81 85 GLN A N 1
ATOM 628 C CA . GLN A 1 85 ? -2.015 -2.943 10.095 1.00 97.81 85 GLN A CA 1
ATOM 629 C C . GLN A 1 85 ? -2.190 -2.775 8.581 1.00 97.81 85 GLN A C 1
ATOM 631 O O . GLN A 1 85 ? -2.818 -3.596 7.910 1.00 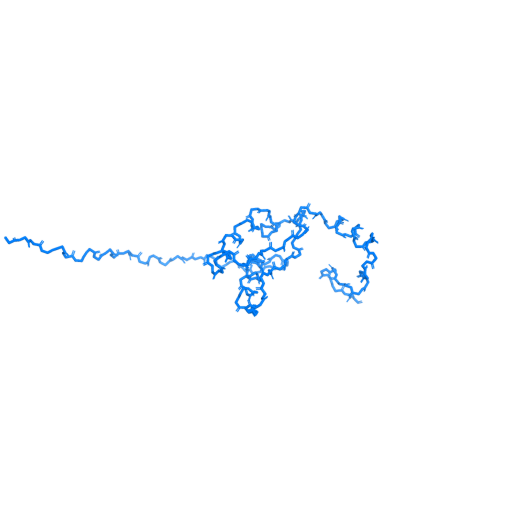97.81 85 GLN A O 1
ATOM 636 N N . LEU A 1 86 ? -1.555 -1.751 8.019 1.00 98.31 86 LEU A N 1
ATOM 637 C CA . LEU A 1 86 ? -1.289 -1.657 6.593 1.00 98.31 86 LEU A CA 1
ATOM 638 C C . LEU A 1 86 ? -0.075 -2.529 6.247 1.00 98.31 86 LEU A C 1
ATOM 640 O O . LEU A 1 86 ? 1.050 -2.246 6.663 1.00 98.31 86 LEU A O 1
ATOM 644 N N . ALA A 1 87 ? -0.282 -3.571 5.449 1.00 98.38 87 ALA A N 1
ATOM 645 C CA . ALA A 1 87 ? 0.806 -4.366 4.893 1.00 98.38 87 ALA A CA 1
ATOM 646 C C . ALA A 1 87 ? 1.166 -3.855 3.489 1.00 98.38 87 ALA A C 1
ATOM 648 O O . ALA A 1 87 ? 0.344 -3.895 2.576 1.00 98.38 87 ALA A O 1
ATOM 649 N N . ALA A 1 88 ? 2.404 -3.395 3.302 1.00 98.06 88 ALA A N 1
ATOM 650 C CA . ALA A 1 88 ? 2.941 -2.963 2.008 1.00 98.06 88 ALA A CA 1
ATOM 651 C C . ALA A 1 88 ? 4.284 -3.670 1.732 1.00 98.06 88 ALA A C 1
ATOM 653 O O . ALA A 1 88 ? 5.340 -3.045 1.798 1.00 98.06 88 ALA A O 1
ATOM 654 N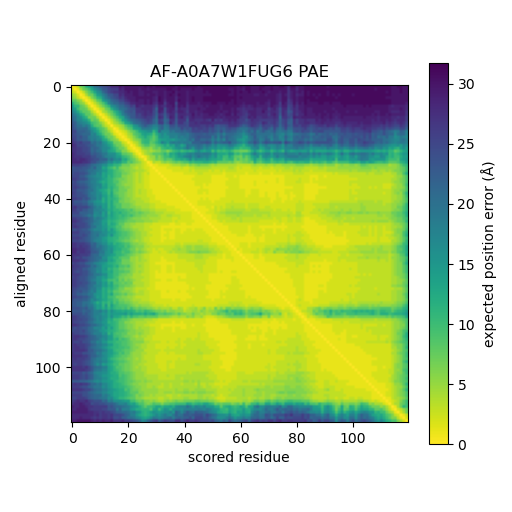 N . PRO A 1 89 ? 4.279 -4.992 1.469 1.00 97.81 89 PRO A N 1
ATOM 655 C CA . PRO A 1 89 ? 5.502 -5.801 1.409 1.00 97.81 89 PRO A CA 1
ATOM 656 C C . PRO A 1 89 ? 6.458 -5.408 0.275 1.00 97.81 89 PRO A C 1
ATOM 658 O O . PRO A 1 89 ? 7.635 -5.748 0.327 1.00 97.81 89 PRO A O 1
ATOM 661 N N . PHE A 1 90 ? 5.962 -4.703 -0.743 1.00 98.25 90 PHE A N 1
ATOM 662 C CA . PHE A 1 90 ? 6.736 -4.300 -1.916 1.00 98.25 90 PHE A CA 1
ATOM 663 C C . PHE A 1 90 ? 7.080 -2.812 -1.926 1.00 98.25 90 PHE A C 1
ATOM 665 O O . PHE A 1 90 ? 7.576 -2.324 -2.935 1.00 98.25 90 PHE A O 1
ATOM 672 N N . LEU A 1 91 ? 6.838 -2.096 -0.823 1.00 98.00 91 LEU A N 1
ATOM 673 C CA . LEU A 1 91 ? 6.960 -0.640 -0.743 1.00 98.00 91 LEU A CA 1
ATOM 674 C C . LEU A 1 91 ? 8.309 -0.118 -1.256 1.00 98.00 91 LEU A C 1
ATOM 676 O O . LEU A 1 91 ? 8.342 0.846 -2.015 1.00 98.00 91 LEU A O 1
ATOM 680 N N . ASP A 1 92 ? 9.397 -0.799 -0.899 1.00 97.50 92 ASP A N 1
ATOM 681 C CA . ASP A 1 92 ? 10.754 -0.430 -1.311 1.00 97.50 92 ASP A CA 1
ATOM 682 C C . ASP A 1 92 ? 11.223 -1.165 -2.579 1.00 97.50 92 ASP A C 1
ATOM 684 O O . ASP A 1 92 ? 12.303 -0.893 -3.101 1.00 97.50 92 ASP A O 1
ATOM 688 N N . TRP A 1 93 ? 10.419 -2.085 -3.113 1.00 98.25 93 TRP A N 1
ATOM 689 C CA . TRP A 1 93 ? 10.779 -2.927 -4.253 1.00 98.25 93 TRP A CA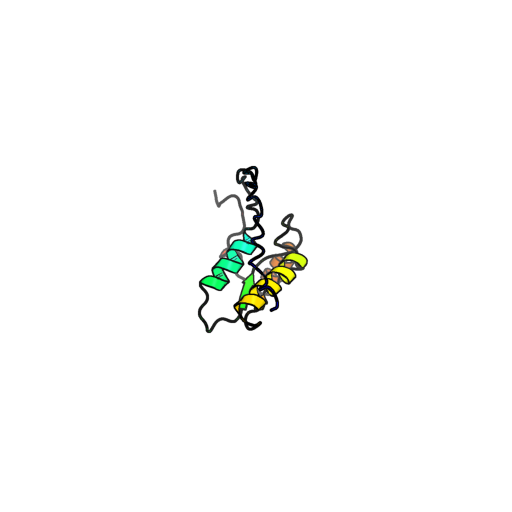 1
ATOM 690 C C . TRP A 1 93 ? 10.422 -2.255 -5.569 1.00 98.25 93 TRP A C 1
ATOM 692 O O . TRP A 1 93 ? 9.322 -1.730 -5.738 1.00 98.25 93 TRP A O 1
ATOM 702 N N . THR A 1 94 ? 11.319 -2.332 -6.546 1.00 97.06 94 THR A N 1
ATOM 703 C CA . THR A 1 94 ? 10.969 -1.977 -7.921 1.00 97.06 94 THR A CA 1
ATOM 704 C C . THR A 1 94 ? 10.091 -3.070 -8.535 1.00 97.06 94 THR A C 1
ATOM 706 O O . THR A 1 94 ? 10.057 -4.214 -8.072 1.00 97.06 94 THR A O 1
ATOM 709 N N . LYS A 1 95 ? 9.421 -2.773 -9.656 1.00 94.00 95 LYS A N 1
ATOM 710 C CA . LYS A 1 95 ? 8.702 -3.809 -10.418 1.00 94.00 95 LYS A CA 1
ATOM 711 C C . LYS A 1 95 ? 9.628 -4.970 -10.813 1.00 94.00 95 LYS A C 1
ATOM 713 O O . LYS A 1 95 ? 9.189 -6.117 -10.804 1.00 94.00 95 LYS A O 1
ATOM 718 N N . ALA A 1 96 ? 10.896 -4.689 -11.120 1.00 96.00 96 ALA A N 1
ATOM 719 C CA . ALA A 1 96 ? 11.881 -5.715 -11.452 1.00 96.00 96 ALA A CA 1
ATOM 720 C C . ALA A 1 96 ? 12.165 -6.650 -10.263 1.00 96.00 96 ALA A C 1
ATOM 722 O O . ALA A 1 96 ? 12.227 -7.864 -10.454 1.00 96.00 96 ALA A O 1
ATOM 723 N N . ASP A 1 97 ? 12.252 -6.114 -9.042 1.00 97.88 97 ASP A N 1
ATOM 724 C CA . ASP A 1 97 ? 12.429 -6.916 -7.824 1.00 97.88 97 ASP A CA 1
ATOM 725 C C . ASP A 1 97 ? 11.227 -7.836 -7.579 1.00 97.88 97 ASP A C 1
ATOM 727 O O . ASP A 1 97 ? 11.401 -9.016 -7.271 1.00 97.88 97 ASP A O 1
ATOM 731 N N . ILE A 1 98 ? 10.007 -7.334 -7.803 1.00 96.75 98 ILE A N 1
ATOM 732 C CA . ILE A 1 98 ? 8.776 -8.134 -7.696 1.00 96.75 98 ILE A CA 1
ATOM 733 C C . ILE A 1 98 ? 8.780 -9.271 -8.723 1.00 96.75 98 ILE A C 1
ATOM 735 O O . ILE A 1 98 ? 8.523 -10.417 -8.365 1.00 96.75 98 ILE A O 1
ATOM 739 N N . ILE A 1 99 ? 9.109 -8.992 -9.989 1.00 95.50 99 ILE A N 1
ATOM 740 C CA . ILE A 1 99 ? 9.176 -10.026 -11.036 1.00 95.50 99 ILE A CA 1
ATOM 741 C C . ILE A 1 99 ? 10.255 -11.066 -10.716 1.00 95.50 99 ILE A C 1
ATOM 743 O O . ILE A 1 99 ? 10.018 -12.268 -10.866 1.00 95.50 99 ILE A O 1
ATOM 747 N N . LYS A 1 100 ? 11.414 -10.628 -10.215 1.00 97.56 100 LYS A N 1
ATOM 748 C CA . LYS A 1 100 ? 12.475 -11.527 -9.751 1.00 97.56 100 LYS A CA 1
ATOM 749 C C . LYS A 1 100 ? 11.982 -12.423 -8.616 1.00 97.56 100 LYS A C 1
ATOM 751 O O . LYS A 1 100 ? 12.198 -13.631 -8.668 1.00 97.56 100 LYS A O 1
ATOM 756 N N . TYR A 1 101 ? 11.286 -11.862 -7.630 1.00 97.31 101 TYR A N 1
ATOM 757 C CA . TYR A 1 101 ? 10.691 -12.633 -6.540 1.00 97.31 101 TYR A CA 1
ATOM 758 C C . TYR A 1 101 ? 9.653 -13.640 -7.043 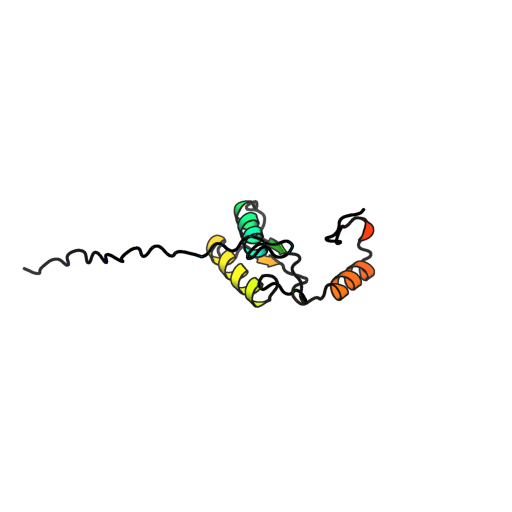1.00 97.31 101 TYR A C 1
ATOM 760 O O . TYR A 1 101 ? 9.690 -14.798 -6.637 1.00 97.31 101 TYR A O 1
ATOM 768 N N . CYS A 1 102 ? 8.770 -13.235 -7.959 1.00 96.25 102 CYS A N 1
ATOM 769 C CA . CYS A 1 102 ? 7.789 -14.129 -8.568 1.00 96.25 102 CYS A CA 1
ATOM 770 C C . CYS A 1 102 ? 8.456 -15.315 -9.268 1.00 96.25 102 CYS A C 1
ATOM 772 O O . CYS A 1 102 ? 8.030 -16.446 -9.062 1.00 96.25 102 CYS A O 1
ATOM 774 N N . SER A 1 103 ? 9.526 -15.066 -10.028 1.00 96.25 103 SER A N 1
ATOM 775 C CA . SER A 1 103 ? 10.324 -16.123 -10.660 1.00 96.25 103 SER A CA 1
ATOM 776 C C . SER A 1 103 ? 10.949 -17.057 -9.616 1.00 96.25 103 SER A C 1
ATOM 778 O O . SER A 1 103 ? 10.771 -18.269 -9.683 1.00 96.25 103 SER A O 1
ATOM 780 N N . MET A 1 104 ? 11.585 -16.500 -8.577 1.00 97.94 104 MET A N 1
ATOM 781 C CA . MET A 1 104 ? 12.192 -17.279 -7.485 1.00 97.94 104 MET A CA 1
ATOM 782 C C . MET A 1 104 ? 11.190 -18.116 -6.681 1.00 97.94 104 MET A C 1
ATOM 784 O O . MET A 1 104 ? 11.577 -19.106 -6.064 1.00 97.94 104 MET A O 1
ATOM 788 N N . LYS A 1 105 ? 9.931 -17.681 -6.610 1.00 98.00 105 LYS A N 1
ATOM 789 C CA . LYS A 1 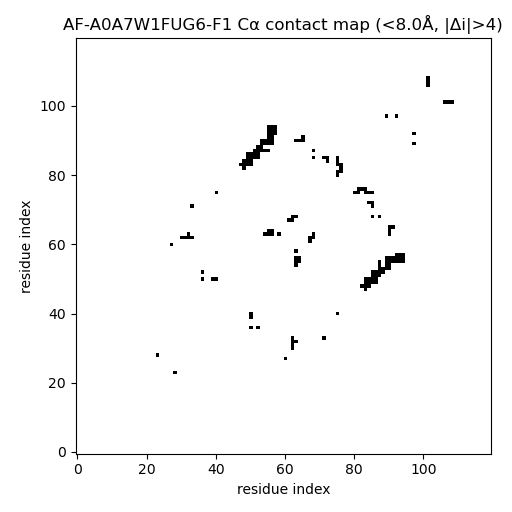105 ? 8.856 -18.351 -5.868 1.00 98.00 105 LYS A CA 1
ATOM 790 C C . LYS A 1 105 ? 7.918 -19.155 -6.756 1.00 98.00 105 LYS A C 1
ATOM 792 O O . LYS A 1 105 ? 6.889 -19.598 -6.258 1.00 98.00 105 LYS A O 1
ATOM 797 N N . GLU A 1 106 ? 8.258 -19.314 -8.036 1.00 97.44 106 GLU A N 1
ATOM 798 C CA . GLU A 1 106 ? 7.442 -20.037 -9.017 1.00 97.44 106 GLU A CA 1
ATOM 799 C C . GLU A 1 106 ? 5.981 -19.548 -9.029 1.00 97.44 106 GLU A C 1
ATOM 801 O O . GLU A 1 106 ? 5.035 -20.311 -9.223 1.00 97.44 106 GLU A O 1
ATOM 806 N N . VAL A 1 107 ? 5.780 -18.242 -8.806 1.00 96.44 107 VAL A N 1
ATOM 807 C CA . VAL A 1 107 ? 4.453 -17.624 -8.861 1.00 96.44 107 VAL A CA 1
ATOM 808 C C . VAL A 1 107 ? 3.946 -17.743 -10.301 1.00 96.44 107 VAL A C 1
ATOM 810 O O . VAL A 1 107 ? 4.671 -17.353 -11.221 1.00 96.44 107 VAL A O 1
ATOM 813 N N . PRO A 1 108 ? 2.709 -18.222 -10.534 1.00 94.62 108 PRO A N 1
ATOM 814 C CA . PRO A 1 108 ? 2.166 -18.407 -11.877 1.00 94.62 108 PRO A CA 1
ATOM 815 C C . PRO A 1 108 ? 1.782 -17.057 -12.507 1.00 94.62 108 PRO A C 1
ATOM 817 O O . PRO A 1 108 ? 0.607 -16.744 -12.686 1.00 94.62 108 PRO A O 1
ATOM 820 N N . VAL A 1 109 ? 2.777 -16.234 -12.856 1.00 92.19 109 VAL A N 1
ATOM 821 C CA . VAL A 1 109 ? 2.587 -14.869 -13.383 1.00 92.19 109 VAL A CA 1
ATOM 822 C C . VAL A 1 109 ? 1.768 -14.839 -14.673 1.00 92.19 109 VAL A C 1
ATOM 824 O O . VAL A 1 109 ? 1.080 -13.857 -14.925 1.00 92.19 109 VAL A O 1
ATOM 827 N N . ALA A 1 110 ? 1.773 -15.931 -15.442 1.00 91.31 110 ALA A N 1
ATOM 828 C CA . ALA A 1 110 ? 0.949 -16.103 -16.638 1.00 91.31 110 ALA A CA 1
ATOM 829 C C . ALA A 1 110 ? -0.566 -16.109 -16.353 1.00 91.31 110 ALA A C 1
ATOM 831 O O . ALA A 1 110 ? -1.352 -15.840 -17.254 1.00 91.31 110 ALA A O 1
ATOM 832 N N . LEU A 1 111 ? -0.982 -16.393 -15.111 1.00 93.69 111 LEU A N 1
ATOM 833 C CA . LEU A 1 111 ? -2.379 -16.289 -14.669 1.00 93.69 111 LEU A CA 1
ATOM 834 C C . LEU A 1 111 ? -2.734 -14.884 -14.159 1.00 93.69 111 LEU A C 1
ATOM 836 O O . LEU A 1 111 ? -3.867 -14.638 -13.751 1.00 93.69 111 LEU A O 1
ATOM 840 N N . THR A 1 112 ? -1.763 -13.971 -14.140 1.00 91.31 112 THR A N 1
ATOM 841 C CA . THR A 1 112 ? -1.939 -12.585 -13.707 1.00 91.31 112 THR A CA 1
ATOM 842 C C . THR A 1 112 ? -1.890 -11.645 -14.902 1.00 91.31 112 THR A C 1
ATOM 844 O O . THR A 1 112 ? -1.395 -11.988 -15.972 1.00 91.31 112 THR A O 1
ATOM 847 N N . TYR A 1 113 ? -2.381 -10.428 -14.707 1.00 86.56 113 TYR A N 1
ATOM 848 C CA . TYR A 1 113 ? -2.465 -9.430 -15.757 1.00 86.56 113 TYR A CA 1
ATOM 849 C C . TYR A 1 113 ? -1.820 -8.123 -15.282 1.00 86.56 113 TYR A C 1
ATOM 851 O O . TYR A 1 113 ? -2.132 -7.638 -14.197 1.00 86.56 113 TYR A O 1
ATOM 859 N N . SER A 1 114 ? -0.869 -7.585 -16.052 1.00 79.88 114 SER A N 1
ATOM 860 C CA . SER A 1 114 ? -0.102 -6.376 -15.685 1.00 79.88 114 SER A CA 1
ATOM 861 C C . SER A 1 114 ? -0.033 -5.310 -16.781 1.00 79.88 114 SER A C 1
ATOM 863 O O . SER A 1 114 ? 0.379 -4.194 -16.486 1.00 79.88 114 SER A O 1
ATOM 865 N N . CYS A 1 115 ? -0.376 -5.626 -18.033 1.00 73.88 115 CYS A N 1
ATOM 866 C CA . CYS A 1 115 ? -0.290 -4.655 -19.121 1.00 73.88 115 CYS A CA 1
ATOM 867 C C . CYS A 1 115 ? -1.448 -3.650 -19.021 1.00 73.88 115 CYS A C 1
ATOM 869 O O . CYS A 1 115 ? -2.606 -4.042 -18.953 1.00 73.88 115 CYS A O 1
ATOM 871 N N . GLU A 1 116 ? -1.173 -2.350 -19.051 1.00 65.06 116 GLU A N 1
ATOM 872 C CA . GLU A 1 116 ? -2.231 -1.323 -19.056 1.00 65.06 116 GLU A CA 1
ATOM 873 C C . GLU A 1 116 ? -3.015 -1.311 -20.390 1.00 65.06 116 GLU A C 1
ATOM 875 O O . GLU A 1 116 ? -4.102 -0.745 -20.465 1.00 65.06 116 GLU A O 1
ATOM 880 N N . SER A 1 117 ? -2.479 -1.946 -21.443 1.00 62.62 117 SER A N 1
ATOM 881 C CA . SER A 1 117 ? -2.964 -1.838 -22.829 1.00 62.62 117 SER A CA 1
ATOM 882 C C . SER A 1 117 ? -4.046 -2.842 -23.250 1.00 62.62 117 SER A C 1
ATOM 884 O O . SER A 1 117 ? -4.573 -2.717 -24.346 1.00 62.62 117 SER A O 1
ATOM 886 N N . GLY A 1 118 ? -4.416 -3.806 -22.410 1.00 57.84 118 GLY A N 1
ATOM 887 C CA . GLY A 1 118 ? -5.257 -4.944 -22.820 1.00 57.84 118 GLY A CA 1
ATOM 888 C C . GLY A 1 118 ? -4.443 -6.043 -23.526 1.00 57.84 118 GLY A C 1
ATOM 889 O O . GLY A 1 118 ? -3.369 -5.756 -24.060 1.00 57.84 118 GLY A O 1
ATOM 890 N N . PRO A 1 119 ? -4.903 -7.307 -23.538 1.00 57.00 119 PRO A N 1
ATOM 891 C CA . PRO A 1 119 ? -4.616 -8.172 -24.674 1.00 57.00 119 PRO A CA 1
ATOM 892 C C . PRO A 1 119 ? -5.377 -7.605 -25.885 1.00 57.00 119 PRO A C 1
ATOM 894 O O . PRO A 1 119 ? -6.583 -7.374 -25.784 1.00 57.00 119 PRO A O 1
ATOM 897 N N . GLU A 1 120 ? -4.677 -7.328 -26.984 1.00 45.66 120 GLU A N 1
ATOM 898 C CA . GLU A 1 120 ? -5.321 -7.155 -28.296 1.00 45.66 120 GLU A CA 1
ATOM 899 C C . GLU A 1 120 ? -5.858 -8.495 -28.816 1.00 45.66 120 GLU A C 1
ATOM 901 O O . GLU A 1 120 ? -5.193 -9.533 -28.572 1.00 45.66 120 GLU A O 1
#

Nearest PDB structures (foldseek):
  3bl5-assembly1_A  TM=7.519E-01  e=2.403E-03  unclassified
  2pg3-assembly1_A-2  TM=7.459E-01  e=9.991E-03  Pectobacterium atrosepticum SCRI1043
  6vw9-assembly1_A-2  TM=3.419E-01  e=8.842E+00  Caenorhabditis elegans